Protein AF-A0A7C4A8E2-F1 (afdb_monomer_lite)

Radius of gyration: 26.09 Å; chains: 1; bounding box: 54×25×99 Å

pLDDT: mean 74.99, std 16.8, range [41.72, 96.88]

Secondary structure (DSSP, 8-state):
---HHHHHHHHHHHHHHHHHHHHHHHHHHHHHHHHHHHHHHHHHHHHHHHHHS-TT----------S-------EEE-GGGGGGGGSEEEHHHHHHHHHHHHHHHTT-HHHHHHHHHHHHHH-TT-TTHHHHHHHHHH-

Structure (mmCIF, N/CA/C/O backbone):
data_AF-A0A7C4A8E2-F1
#
_entry.id   AF-A0A7C4A8E2-F1
#
loop_
_atom_site.group_PDB
_atom_site.id
_atom_site.type_symbol
_atom_site.label_atom_id
_atom_site.label_alt_id
_atom_site.label_comp_id
_atom_site.label_asym_id
_atom_site.label_entity_id
_atom_site.label_seq_id
_atom_site.pdbx_PDB_ins_code
_atom_site.Cartn_x
_atom_site.Cartn_y
_atom_site.Cartn_z
_atom_site.occupancy
_atom_site.B_iso_or_equiv
_atom_site.auth_seq_id
_atom_site.auth_comp_id
_atom_site.auth_asym_id
_atom_site.auth_atom_id
_atom_site.pdbx_PDB_model_num
ATOM 1 N N . MET A 1 1 ? -35.702 1.463 60.946 1.00 45.28 1 MET A N 1
ATOM 2 C CA . MET A 1 1 ? -34.571 1.963 60.125 1.00 45.28 1 MET A CA 1
ATOM 3 C C . MET A 1 1 ? -34.409 1.100 58.868 1.00 45.28 1 MET A C 1
ATOM 5 O O . MET A 1 1 ? -33.822 0.032 58.951 1.00 45.28 1 MET A O 1
ATOM 9 N N . ARG A 1 2 ? -34.966 1.486 57.709 1.00 52.19 2 ARG A N 1
ATOM 10 C CA . ARG A 1 2 ? -34.862 0.690 56.463 1.00 52.19 2 ARG A CA 1
ATOM 11 C C . ARG A 1 2 ? -34.862 1.610 55.228 1.00 52.19 2 ARG A C 1
ATOM 13 O O . ARG A 1 2 ? -35.791 1.593 54.437 1.00 52.19 2 ARG A O 1
ATOM 20 N N . VAL A 1 3 ? -33.840 2.466 55.101 1.00 53.09 3 VAL A N 1
ATOM 21 C CA . VAL A 1 3 ? -33.710 3.432 53.977 1.00 53.09 3 VAL A CA 1
ATOM 22 C C . VAL A 1 3 ? -32.452 3.186 53.120 1.00 53.09 3 VAL A C 1
ATOM 24 O O . VAL A 1 3 ? -32.381 3.620 51.977 1.00 53.09 3 VAL A O 1
ATOM 27 N N . LYS A 1 4 ? -31.475 2.405 53.607 1.00 51.78 4 LYS A N 1
ATOM 28 C CA . LYS A 1 4 ? -30.148 2.281 52.967 1.00 51.78 4 LYS A CA 1
ATOM 29 C C . LYS A 1 4 ? -30.130 1.532 51.618 1.00 51.78 4 LYS A C 1
ATOM 31 O O . LYS A 1 4 ? -29.270 1.801 50.790 1.00 51.78 4 LYS A O 1
ATOM 36 N N . GLY A 1 5 ? -31.097 0.650 51.346 1.00 53.44 5 GLY A N 1
ATOM 37 C CA . GLY A 1 5 ? -31.053 -0.252 50.181 1.00 53.44 5 GLY A CA 1
ATOM 38 C C . GLY A 1 5 ? -31.402 0.358 48.813 1.00 53.44 5 GLY A C 1
ATOM 39 O O . GLY A 1 5 ? -31.068 -0.243 47.796 1.00 53.44 5 GLY A O 1
ATOM 40 N N . ARG A 1 6 ? -32.068 1.524 48.753 1.00 54.50 6 ARG A N 1
ATOM 41 C CA . ARG A 1 6 ? -32.413 2.195 47.477 1.00 54.50 6 ARG A CA 1
ATOM 42 C C . ARG A 1 6 ? -31.306 3.136 46.988 1.00 54.50 6 ARG A C 1
ATOM 44 O O . ARG A 1 6 ? -31.004 3.138 45.801 1.00 54.50 6 ARG A O 1
ATOM 51 N N . ALA A 1 7 ? -30.657 3.859 47.902 1.00 52.91 7 ALA A N 1
ATOM 52 C CA . ALA A 1 7 ? -29.557 4.771 47.576 1.00 52.91 7 ALA A CA 1
ATOM 53 C C . ALA A 1 7 ? -28.307 4.026 47.080 1.00 52.91 7 ALA A C 1
ATOM 55 O O . ALA A 1 7 ? -27.668 4.451 46.125 1.00 52.91 7 ALA A O 1
ATOM 56 N N . GLN A 1 8 ? -28.004 2.864 47.667 1.00 53.66 8 GLN A N 1
ATOM 57 C CA . GLN A 1 8 ? -26.839 2.064 47.284 1.00 53.66 8 GLN A CA 1
ATOM 58 C C . GLN A 1 8 ? -26.965 1.486 45.864 1.00 53.66 8 GLN A C 1
ATOM 60 O O . GLN A 1 8 ? -25.978 1.425 45.145 1.00 53.66 8 GLN A O 1
ATOM 65 N N . LYS A 1 9 ? -28.188 1.138 45.434 1.00 53.53 9 LYS A N 1
ATOM 66 C CA . LYS A 1 9 ? -28.469 0.683 44.063 1.00 53.53 9 LYS A CA 1
ATOM 67 C C . LYS A 1 9 ? -28.401 1.829 43.049 1.00 53.53 9 LYS A C 1
ATOM 69 O O . LYS A 1 9 ? -27.902 1.634 41.954 1.00 53.53 9 LYS A O 1
ATOM 74 N N . ALA A 1 10 ? -28.851 3.033 43.402 1.00 55.25 10 ALA A N 1
ATOM 75 C CA . ALA A 1 10 ? -28.748 4.188 42.507 1.00 55.25 10 ALA A CA 1
ATOM 76 C C . ALA A 1 10 ? -27.284 4.599 42.253 1.00 55.25 10 ALA A C 1
ATOM 78 O O . ALA A 1 10 ? -26.928 4.908 41.121 1.00 55.25 10 ALA A O 1
ATOM 79 N N . VAL A 1 11 ? -26.431 4.531 43.283 1.00 56.91 11 VAL A N 1
ATOM 80 C CA . VAL A 1 11 ? -24.991 4.840 43.190 1.00 56.91 11 VAL A CA 1
ATOM 81 C C . VAL A 1 11 ? -24.213 3.767 42.419 1.00 56.91 11 VAL A C 1
ATOM 83 O O . VAL A 1 11 ? -23.294 4.092 41.671 1.00 56.91 11 VAL A O 1
ATOM 86 N N . THR A 1 12 ? -24.577 2.486 42.548 1.00 58.75 12 THR A N 1
ATOM 87 C CA . THR A 1 12 ? -23.939 1.430 41.747 1.00 58.75 12 THR A CA 1
ATOM 88 C C . THR A 1 12 ? -24.342 1.501 40.277 1.00 58.75 12 THR A C 1
ATOM 90 O O . THR A 1 12 ? -23.502 1.268 39.415 1.00 58.75 12 THR A O 1
ATOM 93 N N . TRP A 1 13 ? -25.586 1.874 39.967 1.00 56.66 13 TRP A N 1
ATOM 94 C CA . TRP A 1 13 ? -26.033 2.049 38.581 1.00 56.66 13 TRP A CA 1
ATOM 95 C C . TRP A 1 13 ? -25.375 3.251 37.891 1.00 56.66 13 TRP A C 1
ATOM 97 O O . TRP A 1 13 ? -25.001 3.140 36.725 1.00 56.66 13 TRP A O 1
ATOM 107 N N . THR A 1 14 ? -25.157 4.368 38.594 1.00 63.00 14 THR A N 1
ATOM 108 C CA . THR A 1 14 ? -24.426 5.517 38.030 1.00 63.00 14 THR A CA 1
ATOM 109 C C . THR A 1 14 ? -22.933 5.240 37.850 1.00 63.00 14 THR A C 1
ATOM 111 O O . THR A 1 14 ? -22.370 5.649 36.837 1.00 63.00 14 THR A O 1
ATOM 114 N N . LEU A 1 15 ? -22.293 4.495 38.760 1.00 59.44 15 LEU A N 1
ATOM 115 C CA . LEU A 1 15 ? -20.895 4.068 38.599 1.00 59.44 15 LEU A CA 1
ATOM 116 C C . LEU A 1 15 ? -20.706 3.103 37.419 1.00 59.44 15 LEU A C 1
ATOM 118 O O . LEU A 1 15 ? -19.756 3.259 36.657 1.00 59.44 15 LEU A O 1
ATOM 122 N N . VAL A 1 16 ? -21.620 2.148 37.220 1.00 61.88 16 VAL A N 1
ATOM 123 C CA . VAL A 1 16 ? -21.565 1.225 36.071 1.00 61.88 16 VAL A CA 1
ATOM 124 C C . VAL A 1 16 ? -21.784 1.972 34.751 1.00 61.88 16 VAL A C 1
ATOM 126 O O . VAL A 1 16 ? -21.025 1.758 33.808 1.00 61.88 16 VAL A O 1
ATOM 129 N N . ALA A 1 17 ? -22.743 2.904 34.697 1.00 61.72 17 ALA A N 1
ATOM 130 C CA . ALA A 1 17 ? -22.987 3.722 33.507 1.00 61.72 17 ALA A CA 1
ATOM 131 C C . ALA A 1 17 ? -21.789 4.627 33.150 1.00 61.72 17 ALA A C 1
ATOM 133 O O . ALA A 1 17 ? -21.450 4.778 31.973 1.00 61.72 17 ALA A O 1
ATOM 134 N N . ALA A 1 18 ? -21.105 5.187 34.155 1.00 61.25 18 ALA A N 1
ATOM 135 C CA . ALA A 1 18 ? -19.903 5.993 33.948 1.00 61.25 18 ALA A CA 1
ATOM 136 C C . ALA A 1 18 ? -18.727 5.162 33.397 1.00 61.25 18 ALA A C 1
ATOM 138 O O . ALA A 1 18 ? -17.999 5.634 32.528 1.00 61.25 18 ALA A O 1
ATOM 139 N N . ILE A 1 19 ? -18.568 3.908 33.835 1.00 63.72 19 ILE A N 1
ATOM 140 C CA . ILE A 1 19 ? -17.499 3.014 33.355 1.00 63.72 19 ILE A CA 1
ATOM 141 C C . ILE A 1 19 ? -17.751 2.566 31.906 1.00 63.72 19 ILE A C 1
ATOM 143 O O . ILE A 1 19 ? -16.819 2.543 31.102 1.00 63.72 19 ILE A O 1
ATOM 147 N N . THR A 1 20 ? -19.003 2.287 31.527 1.00 62.09 20 THR A N 1
ATOM 148 C CA . THR A 1 20 ? -19.341 1.936 30.134 1.00 62.09 20 THR A CA 1
ATOM 149 C C . THR A 1 20 ? -19.131 3.094 29.155 1.00 62.09 20 THR A C 1
ATOM 151 O O . THR A 1 20 ? -18.743 2.865 28.011 1.00 62.09 20 THR A O 1
ATOM 154 N N . LEU A 1 21 ? -19.321 4.341 29.602 1.00 62.62 21 LEU A N 1
ATOM 155 C CA . LEU A 1 21 ? -19.097 5.530 28.774 1.00 62.62 21 LEU A CA 1
ATOM 156 C C . LEU A 1 21 ? -17.601 5.757 28.482 1.00 62.62 21 LEU A C 1
ATOM 158 O O . LEU A 1 21 ? -17.234 6.134 27.372 1.00 62.62 21 LEU A O 1
ATOM 162 N N . VAL A 1 22 ? -16.729 5.480 29.457 1.00 64.50 22 VAL A N 1
ATOM 163 C CA . VAL A 1 22 ? -15.271 5.644 29.309 1.00 64.50 22 VAL A CA 1
ATOM 164 C C . VAL A 1 22 ? -14.667 4.599 28.360 1.00 64.50 22 VAL A C 1
ATOM 166 O O . VAL A 1 22 ? -13.742 4.916 27.614 1.00 64.50 22 VAL A O 1
ATOM 169 N N . TRP A 1 23 ? -15.202 3.375 28.316 1.00 63.66 23 TRP A N 1
ATOM 170 C CA . TRP A 1 23 ? -14.723 2.340 27.387 1.00 63.66 23 TRP A CA 1
ATOM 171 C C . TRP A 1 23 ? -15.120 2.576 25.927 1.00 63.66 23 TRP A C 1
ATOM 173 O O . TRP A 1 23 ? -14.315 2.310 25.035 1.00 63.66 23 TRP A O 1
ATOM 183 N N . GLY A 1 24 ? -16.311 3.123 25.663 1.00 61.19 24 GLY A N 1
ATOM 184 C CA . GLY A 1 24 ? -16.731 3.452 24.293 1.00 61.19 24 GLY A CA 1
ATOM 185 C C . GLY A 1 24 ? -15.855 4.525 23.636 1.00 61.19 24 GLY A C 1
ATOM 186 O O . GLY A 1 24 ? -15.581 4.461 22.439 1.00 61.19 24 GLY A O 1
ATOM 187 N N . LEU A 1 25 ? -15.351 5.477 24.428 1.00 68.75 25 LEU A N 1
ATOM 188 C CA . LEU A 1 25 ? -14.518 6.572 23.928 1.00 68.75 25 LEU A CA 1
ATOM 189 C C . LEU A 1 25 ? -13.121 6.100 23.486 1.00 68.75 25 LEU A C 1
ATOM 191 O O . LEU A 1 25 ? -12.572 6.623 22.520 1.00 68.75 25 LEU A O 1
ATOM 195 N N . ALA A 1 26 ? -12.561 5.080 24.144 1.00 69.62 26 ALA A N 1
ATOM 196 C CA . ALA A 1 26 ? -11.239 4.549 23.807 1.00 69.62 26 ALA A CA 1
ATOM 197 C C . ALA A 1 26 ? -11.196 3.892 22.413 1.00 69.62 26 ALA A C 1
ATOM 199 O O . ALA A 1 26 ? -10.212 4.051 21.691 1.00 69.62 26 ALA A O 1
ATOM 200 N N . LEU A 1 27 ? -12.270 3.201 22.008 1.00 69.44 27 LEU A N 1
ATOM 201 C CA . LEU A 1 27 ? -12.366 2.602 20.671 1.00 69.44 27 LEU A CA 1
ATOM 202 C C . LEU A 1 27 ? -12.462 3.656 19.562 1.00 69.44 27 LEU A C 1
ATOM 204 O O . LEU A 1 27 ? -11.811 3.507 18.530 1.00 69.44 27 LEU A O 1
ATOM 208 N N . ALA A 1 28 ? -13.228 4.728 19.781 1.00 71.12 28 ALA A N 1
ATOM 209 C CA . ALA A 1 28 ? -13.357 5.807 18.804 1.00 71.12 28 ALA A CA 1
ATOM 210 C C . ALA A 1 28 ? -12.008 6.505 18.556 1.00 71.12 28 ALA A C 1
ATOM 212 O O . ALA A 1 28 ? -11.594 6.660 17.408 1.00 71.12 28 ALA A O 1
ATOM 213 N N . VAL A 1 29 ? -11.273 6.821 19.629 1.00 71.50 29 VAL A N 1
ATOM 214 C CA . VAL A 1 29 ? -9.941 7.441 19.529 1.00 71.50 29 VAL A CA 1
ATOM 215 C C . VAL A 1 29 ? -8.943 6.517 18.821 1.00 71.50 29 VAL A C 1
ATOM 217 O O . VAL A 1 29 ? -8.158 6.981 17.997 1.00 71.50 29 VAL A O 1
ATOM 220 N N . ALA A 1 30 ? -8.975 5.208 19.088 1.00 73.50 30 ALA A N 1
ATOM 221 C CA . ALA A 1 30 ? -8.090 4.251 18.419 1.00 73.50 30 ALA A CA 1
ATOM 222 C C . ALA A 1 30 ? -8.375 4.136 16.909 1.00 73.50 30 ALA A C 1
ATOM 224 O O . ALA A 1 30 ? -7.444 4.042 16.106 1.00 73.50 30 ALA A O 1
ATOM 225 N N . GLN A 1 31 ? -9.649 4.175 16.512 1.00 71.06 31 GLN A N 1
ATOM 226 C CA . GLN A 1 31 ? -10.040 4.107 15.105 1.00 71.06 31 GLN A CA 1
ATOM 227 C C . GLN A 1 31 ? -9.628 5.373 14.339 1.00 71.06 31 GLN A C 1
ATOM 229 O O . GLN A 1 31 ? -9.087 5.273 13.240 1.00 71.06 31 GLN A O 1
ATOM 234 N N . GLU A 1 32 ? -9.785 6.548 14.950 1.00 73.94 32 GLU A N 1
ATOM 235 C CA . GLU A 1 32 ? -9.380 7.833 14.366 1.00 73.94 32 GLU A CA 1
ATOM 236 C C . GLU A 1 32 ? -7.849 7.929 14.183 1.00 73.94 32 GLU A C 1
ATOM 238 O O . GLU A 1 32 ? -7.347 8.399 13.156 1.00 73.94 32 GLU A O 1
ATOM 243 N N . GLN A 1 33 ? -7.076 7.383 15.129 1.00 76.19 33 GLN A N 1
ATOM 244 C CA . GLN A 1 33 ? -5.616 7.253 15.012 1.00 76.19 33 GLN A CA 1
ATOM 245 C C . GLN A 1 33 ? -5.204 6.306 13.868 1.00 76.19 33 GLN A C 1
ATOM 247 O O . GLN A 1 33 ? -4.271 6.602 13.120 1.00 76.19 33 GLN A O 1
ATOM 252 N N . LYS A 1 34 ? -5.912 5.184 13.676 1.00 79.44 34 LYS A N 1
ATOM 253 C CA . LYS A 1 34 ? -5.635 4.253 12.568 1.00 79.44 34 LYS A CA 1
ATOM 254 C C . LYS A 1 34 ? -5.951 4.881 11.206 1.00 79.44 34 LYS A C 1
ATOM 256 O O . LYS A 1 34 ? -5.147 4.764 10.283 1.00 79.44 34 LYS A O 1
ATOM 261 N N . GLU A 1 35 ? -7.078 5.581 11.078 1.00 81.94 35 GLU A N 1
ATOM 262 C CA . GLU A 1 35 ? -7.451 6.261 9.828 1.00 81.94 35 GLU A CA 1
ATOM 263 C C . GLU A 1 35 ? -6.516 7.421 9.483 1.00 81.94 35 GLU A C 1
ATOM 265 O O . GLU A 1 35 ? -6.111 7.578 8.327 1.00 81.94 35 GLU A O 1
ATOM 270 N N . SER A 1 36 ? -6.101 8.200 10.482 1.00 83.44 36 SER A N 1
ATOM 271 C CA . SER A 1 36 ? -5.114 9.261 10.275 1.00 83.44 36 SER A CA 1
ATOM 272 C C . SER A 1 36 ? -3.751 8.700 9.849 1.00 83.44 36 SER A C 1
ATOM 274 O O . SER A 1 36 ? -3.182 9.200 8.877 1.00 83.44 36 SER A O 1
ATOM 276 N N . ALA A 1 37 ? -3.272 7.616 10.469 1.00 88.62 37 ALA A N 1
ATOM 277 C CA . ALA A 1 37 ? -2.033 6.946 10.066 1.00 88.62 37 ALA A CA 1
ATOM 278 C C . ALA A 1 37 ? -2.112 6.354 8.647 1.00 88.62 37 ALA A C 1
ATOM 280 O O . ALA A 1 37 ? -1.192 6.554 7.851 1.00 88.62 37 ALA A O 1
ATOM 281 N N . LEU A 1 38 ? -3.219 5.683 8.306 1.00 90.00 38 LEU A N 1
ATOM 282 C CA . LEU A 1 38 ? -3.464 5.150 6.964 1.00 90.00 38 LEU A CA 1
ATOM 283 C C . LEU A 1 38 ? -3.471 6.275 5.924 1.00 90.00 38 LEU A C 1
ATOM 285 O O . LEU A 1 38 ? -2.778 6.189 4.917 1.00 90.00 38 LEU A O 1
ATOM 289 N N . SER A 1 39 ? -4.205 7.360 6.172 1.00 89.94 39 SER A N 1
ATOM 290 C CA . SER A 1 39 ? -4.290 8.470 5.219 1.00 89.94 39 SER A CA 1
ATOM 291 C C . SER A 1 39 ? -2.947 9.182 5.017 1.00 89.94 39 SER A C 1
ATOM 293 O O . SER A 1 39 ? -2.633 9.591 3.899 1.00 89.94 39 SER A O 1
ATOM 295 N N . ALA A 1 40 ? -2.133 9.313 6.070 1.00 92.75 40 ALA A N 1
ATOM 296 C CA . ALA A 1 40 ? -0.788 9.872 5.978 1.00 92.75 40 ALA A CA 1
ATOM 297 C C . ALA A 1 40 ? 0.136 8.963 5.156 1.00 92.75 40 ALA A C 1
ATOM 299 O O . ALA A 1 40 ? 0.834 9.445 4.262 1.00 92.75 40 ALA A O 1
ATOM 300 N N . TRP A 1 41 ? 0.081 7.654 5.415 1.00 94.19 41 TRP A N 1
ATOM 301 C CA . TRP A 1 41 ? 0.812 6.637 4.662 1.00 94.19 41 TRP A CA 1
ATOM 302 C C . TRP A 1 41 ? 0.436 6.639 3.176 1.00 94.19 41 TRP A C 1
ATOM 304 O O . TRP A 1 41 ? 1.309 6.777 2.321 1.00 94.19 41 TRP A O 1
ATOM 314 N N . LEU A 1 42 ? -0.860 6.572 2.859 1.00 93.06 42 LEU A N 1
ATOM 315 C CA . LEU A 1 42 ? -1.354 6.560 1.480 1.00 93.06 42 LEU A CA 1
ATOM 316 C C . LEU A 1 42 ? -0.963 7.836 0.727 1.00 93.06 42 LEU A C 1
ATOM 318 O O . LEU A 1 42 ? -0.557 7.762 -0.428 1.00 93.06 42 LEU A O 1
ATOM 322 N N . LYS A 1 43 ? -1.018 9.006 1.378 1.00 91.44 43 LYS A N 1
ATOM 323 C CA . LYS A 1 43 ? -0.586 10.275 0.766 1.00 91.44 43 LYS A CA 1
ATOM 324 C C . LYS A 1 43 ? 0.902 10.287 0.426 1.00 91.44 43 LYS A C 1
ATOM 326 O O . LYS A 1 43 ? 1.274 10.818 -0.622 1.00 91.44 43 LYS A O 1
ATOM 331 N N . ASP A 1 44 ? 1.748 9.747 1.301 1.00 91.12 44 ASP A N 1
ATOM 332 C CA . ASP A 1 44 ? 3.184 9.619 1.035 1.00 91.12 44 ASP A CA 1
ATOM 333 C C . ASP A 1 44 ? 3.441 8.670 -0.142 1.00 91.12 44 ASP A C 1
ATOM 335 O O . ASP A 1 44 ? 4.176 9.004 -1.074 1.00 91.12 44 ASP A O 1
ATOM 339 N N . LEU A 1 45 ? 2.750 7.531 -0.153 1.00 88.62 45 LEU A N 1
ATOM 340 C CA . LEU A 1 45 ? 2.880 6.521 -1.195 1.00 88.62 45 LEU A CA 1
ATOM 341 C C . LEU A 1 45 ? 2.387 7.026 -2.559 1.00 88.62 45 LEU A C 1
ATOM 343 O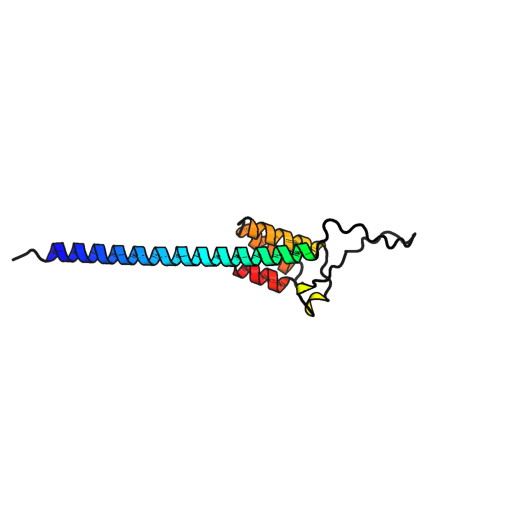 O . LEU A 1 45 ? 3.094 6.905 -3.555 1.00 88.62 45 LEU A O 1
ATOM 347 N N . GLN A 1 46 ? 1.237 7.700 -2.607 1.00 89.00 46 GLN A N 1
ATOM 348 C CA . GLN A 1 46 ? 0.738 8.353 -3.822 1.00 89.00 46 GLN A CA 1
ATOM 349 C C . GLN A 1 46 ? 1.698 9.432 -4.331 1.00 89.00 46 GLN A C 1
ATOM 351 O O . GLN A 1 46 ? 1.847 9.613 -5.539 1.00 89.00 46 GLN A O 1
ATOM 356 N N . ARG A 1 47 ? 2.358 10.174 -3.431 1.00 87.69 47 ARG A N 1
ATOM 357 C CA . ARG A 1 47 ? 3.368 11.164 -3.826 1.00 87.69 47 ARG A CA 1
ATOM 358 C C . ARG A 1 47 ? 4.565 10.489 -4.488 1.00 87.69 47 ARG A C 1
ATOM 360 O O . ARG A 1 47 ? 5.029 10.996 -5.503 1.00 87.69 47 ARG A O 1
ATOM 367 N N . LYS A 1 48 ? 5.032 9.371 -3.932 1.00 86.06 48 LYS A N 1
ATOM 368 C CA . LYS A 1 48 ? 6.111 8.556 -4.501 1.00 86.06 48 LYS A CA 1
ATOM 369 C C . LYS A 1 48 ? 5.722 8.028 -5.881 1.00 86.06 48 LYS A C 1
ATOM 371 O O . LYS A 1 48 ? 6.391 8.355 -6.853 1.00 86.06 48 LYS A O 1
ATOM 376 N N . ILE A 1 49 ? 4.579 7.352 -6.011 1.00 83.94 49 ILE A N 1
ATOM 377 C CA . ILE A 1 49 ? 4.094 6.816 -7.298 1.00 83.94 49 ILE A CA 1
ATOM 378 C C . ILE A 1 49 ? 4.027 7.916 -8.370 1.00 83.94 49 ILE A C 1
ATOM 380 O O . ILE A 1 49 ? 4.586 7.759 -9.454 1.00 83.94 49 ILE A O 1
ATOM 384 N N . LYS A 1 50 ? 3.460 9.084 -8.038 1.00 81.88 50 LYS A N 1
ATOM 385 C CA . LYS A 1 50 ? 3.391 10.245 -8.947 1.00 81.88 50 LYS A CA 1
ATOM 386 C C . LYS A 1 50 ? 4.746 10.823 -9.350 1.00 81.88 50 LYS A C 1
ATOM 388 O O . LYS A 1 50 ? 4.815 11.531 -10.348 1.00 81.88 50 LYS A O 1
ATOM 393 N N . GLN A 1 51 ? 5.794 10.604 -8.560 1.00 76.38 51 GLN A N 1
ATOM 394 C CA . GLN A 1 51 ? 7.139 11.071 -8.887 1.00 76.38 51 GLN A CA 1
ATOM 395 C C . GLN A 1 51 ? 7.850 10.147 -9.881 1.00 76.38 51 GLN A C 1
ATOM 397 O O . GLN A 1 51 ? 8.710 10.654 -10.597 1.00 76.38 51 GLN A O 1
ATOM 402 N N . ILE A 1 52 ? 7.489 8.854 -9.981 1.00 71.50 52 ILE A N 1
ATOM 403 C CA . ILE A 1 52 ? 8.004 8.011 -11.080 1.00 71.50 52 ILE A CA 1
ATOM 404 C C . ILE A 1 52 ? 7.084 7.934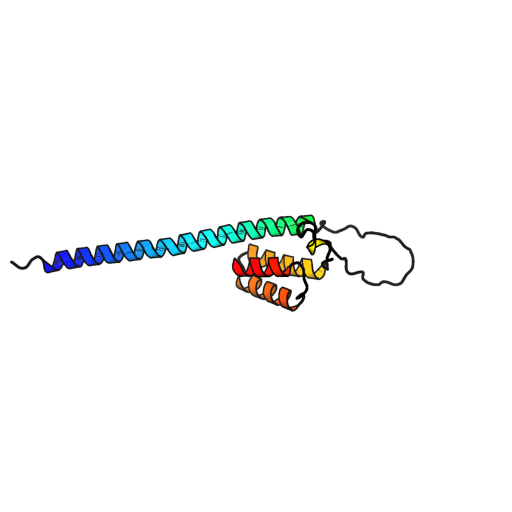 -12.266 1.00 71.50 52 ILE A C 1
ATOM 406 O O . ILE A 1 52 ? 7.614 7.815 -13.354 1.00 71.50 52 ILE A O 1
ATOM 410 N N . MET A 1 53 ? 5.763 7.972 -12.095 1.00 61.97 53 MET A N 1
ATOM 411 C CA . MET A 1 53 ? 4.862 8.029 -13.240 1.00 61.97 53 MET A CA 1
ATOM 412 C C . MET A 1 53 ? 4.917 9.439 -13.824 1.00 61.97 53 MET A C 1
ATOM 414 O O . MET A 1 53 ? 4.244 10.340 -13.305 1.00 61.97 53 MET A O 1
ATOM 418 N N . PRO A 1 54 ? 5.671 9.693 -14.910 1.00 51.03 54 PRO A N 1
ATOM 419 C CA . PRO A 1 54 ? 5.504 10.944 -15.612 1.00 51.03 54 PRO A CA 1
ATOM 420 C C . PRO A 1 54 ? 4.108 10.822 -16.223 1.00 51.03 54 PRO A C 1
ATOM 422 O O . PRO A 1 54 ? 3.783 9.815 -16.850 1.00 51.03 54 PRO A O 1
ATOM 425 N N . ARG A 1 55 ? 3.232 11.805 -16.015 1.00 49.47 55 ARG A N 1
ATOM 426 C CA . ARG A 1 55 ? 1.951 11.844 -16.730 1.00 49.47 55 ARG A CA 1
ATOM 427 C C . ARG A 1 55 ? 2.225 11.654 -18.219 1.00 49.47 55 ARG A C 1
ATOM 429 O O . ARG A 1 55 ? 2.687 12.603 -18.838 1.00 49.47 55 ARG A O 1
ATOM 436 N N . LYS A 1 56 ? 1.923 10.464 -18.752 1.00 44.94 56 LYS A N 1
ATOM 437 C CA . LYS A 1 56 ? 2.265 10.053 -20.116 1.00 44.94 56 LYS A CA 1
ATOM 438 C C . LYS A 1 56 ? 3.746 10.309 -20.403 1.00 44.94 56 LYS A C 1
ATOM 440 O O . LYS A 1 56 ? 4.090 11.381 -20.897 1.00 44.94 56 LYS A O 1
ATOM 445 N N . SER A 1 57 ? 4.619 9.339 -20.132 1.00 41.72 57 SER A N 1
ATOM 446 C CA . SER A 1 57 ? 5.934 9.329 -20.778 1.00 41.72 57 SER A CA 1
ATOM 447 C C . SER A 1 57 ? 5.710 9.612 -22.271 1.00 41.72 57 SER A C 1
ATOM 449 O O . SER A 1 57 ? 4.991 8.839 -22.912 1.00 41.72 57 SER A O 1
ATOM 451 N N . PRO A 1 58 ? 6.202 10.735 -22.840 1.00 44.16 58 PRO A N 1
ATOM 452 C CA . PRO A 1 58 ? 6.243 10.845 -24.287 1.00 44.16 58 PRO A CA 1
ATOM 453 C C . PRO A 1 58 ? 7.003 9.609 -24.772 1.00 44.16 58 PRO A C 1
ATOM 455 O O . PRO A 1 58 ? 7.958 9.212 -24.090 1.00 44.16 58 PRO A O 1
ATOM 458 N N . PRO A 1 59 ? 6.559 8.961 -25.864 1.00 44.91 59 PRO A N 1
ATOM 459 C CA . PRO A 1 59 ? 7.239 7.785 -26.376 1.00 44.91 59 PRO A CA 1
ATOM 460 C C . PRO A 1 59 ? 8.715 8.139 -26.444 1.00 44.91 59 PRO A C 1
ATOM 462 O O . PRO A 1 59 ? 9.092 9.147 -27.048 1.00 44.91 59 PRO A O 1
ATOM 465 N N . MET A 1 60 ? 9.533 7.386 -25.714 1.00 42.66 60 MET A N 1
ATOM 466 C CA . MET A 1 60 ? 10.971 7.510 -25.806 1.00 42.66 60 MET A CA 1
ATOM 467 C C . MET A 1 60 ? 11.298 6.982 -27.204 1.00 42.66 60 MET A C 1
ATOM 469 O O . MET A 1 60 ? 11.535 5.795 -27.396 1.00 42.66 60 MET A O 1
ATOM 473 N N . GLU A 1 61 ? 11.170 7.856 -28.206 1.00 45.16 61 GLU A N 1
ATOM 474 C CA . GLU A 1 61 ? 11.561 7.613 -29.583 1.00 45.16 61 GLU A CA 1
ATOM 475 C C . GLU A 1 61 ? 13.085 7.530 -29.608 1.00 45.16 61 GLU A C 1
ATOM 477 O O . GLU A 1 61 ? 13.793 8.426 -30.063 1.00 45.16 61 GLU A O 1
ATOM 482 N N . THR A 1 62 ? 13.623 6.407 -29.147 1.00 53.47 62 THR A N 1
ATOM 483 C CA . THR A 1 62 ? 14.815 5.859 -29.775 1.00 53.47 62 THR A CA 1
ATOM 484 C C . THR A 1 62 ? 14.360 5.328 -31.130 1.00 53.47 62 THR A C 1
ATOM 486 O O . THR A 1 62 ? 14.111 4.143 -31.335 1.00 53.47 62 THR A O 1
ATOM 489 N N . ALA A 1 63 ? 14.177 6.269 -32.060 1.00 48.31 63 ALA A N 1
ATOM 490 C CA . ALA A 1 63 ? 13.9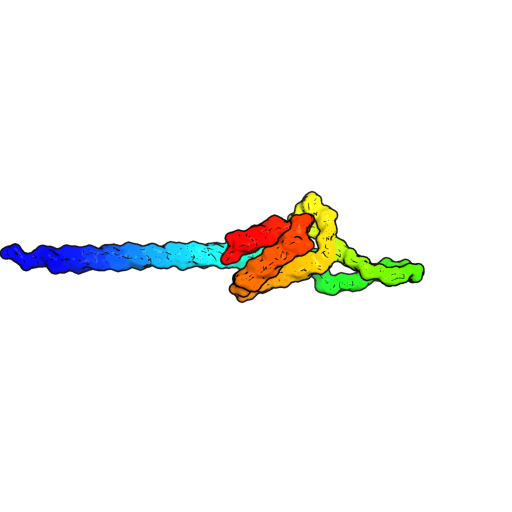14 6.029 -33.464 1.00 48.31 63 ALA A CA 1
ATOM 491 C C . ALA A 1 63 ? 15.117 5.300 -34.080 1.00 48.31 63 ALA A C 1
ATOM 493 O O . ALA A 1 63 ? 15.968 5.888 -34.743 1.00 48.31 63 ALA A O 1
ATOM 494 N N . VAL A 1 64 ? 15.195 3.993 -33.847 1.00 51.25 64 VAL A N 1
ATOM 495 C CA . VAL A 1 64 ? 15.956 3.074 -34.683 1.00 51.25 64 VAL A CA 1
ATOM 496 C C . VAL A 1 64 ? 14.937 2.473 -35.634 1.00 51.25 64 VAL A C 1
ATOM 498 O O . VAL A 1 64 ? 14.223 1.521 -35.324 1.00 51.25 64 VAL A O 1
ATOM 501 N N . ALA A 1 65 ? 14.802 3.136 -36.779 1.00 54.38 65 ALA A N 1
ATOM 502 C CA . ALA A 1 65 ? 13.950 2.718 -37.872 1.00 54.38 65 ALA A CA 1
ATOM 503 C C . ALA A 1 65 ? 14.238 1.253 -38.243 1.00 54.38 65 ALA A C 1
ATOM 505 O O . ALA A 1 65 ? 15.324 0.922 -38.711 1.00 54.38 65 ALA A O 1
ATOM 506 N N . GLY A 1 66 ? 13.236 0.391 -38.071 1.00 58.88 66 GLY A N 1
ATOM 507 C CA . GLY A 1 66 ? 13.182 -0.898 -38.752 1.00 58.88 66 GLY A CA 1
ATOM 508 C C . GLY A 1 66 ? 13.679 -2.102 -37.961 1.00 58.88 66 GLY A C 1
ATOM 509 O O . GLY A 1 66 ? 14.578 -2.797 -38.414 1.00 58.88 66 GLY A O 1
ATOM 510 N N . ILE A 1 67 ? 13.022 -2.453 -36.857 1.00 54.03 67 ILE A N 1
ATOM 511 C CA . ILE A 1 67 ? 12.942 -3.861 -36.447 1.00 54.03 67 ILE A CA 1
ATOM 512 C C . ILE A 1 67 ? 11.591 -4.113 -35.776 1.00 54.03 67 ILE A C 1
ATOM 514 O O . ILE A 1 67 ? 11.058 -3.266 -35.070 1.00 54.03 67 ILE A O 1
ATOM 518 N N . ARG A 1 68 ? 10.987 -5.243 -36.137 1.00 58.06 68 ARG A N 1
ATOM 519 C CA . ARG A 1 68 ? 9.580 -5.617 -35.936 1.00 58.06 68 ARG A CA 1
ATOM 520 C C . ARG A 1 68 ? 9.107 -5.400 -34.492 1.00 58.06 68 ARG A C 1
ATOM 522 O O . ARG A 1 68 ? 9.818 -5.755 -33.563 1.00 58.06 68 ARG A O 1
ATOM 529 N N . GLY A 1 69 ? 7.893 -4.860 -34.349 1.00 52.28 69 GLY A N 1
ATOM 530 C CA . GLY A 1 69 ? 7.264 -4.491 -33.082 1.00 52.28 69 GLY A CA 1
ATOM 531 C C . GLY A 1 69 ? 7.285 -5.591 -32.024 1.00 52.28 69 GLY A C 1
ATOM 532 O O . GLY A 1 69 ? 6.480 -6.518 -32.066 1.00 52.28 69 GLY A O 1
ATOM 533 N N . ALA A 1 70 ? 8.185 -5.437 -31.060 1.00 51.50 70 ALA A N 1
ATOM 534 C CA . ALA A 1 70 ? 8.043 -6.006 -29.736 1.00 51.50 70 ALA A CA 1
ATOM 535 C C . ALA A 1 70 ? 7.520 -4.880 -28.840 1.00 51.50 70 ALA A C 1
ATOM 537 O O . ALA A 1 70 ? 8.126 -3.811 -28.769 1.00 51.50 70 ALA A O 1
ATOM 538 N N . GLU A 1 71 ? 6.367 -5.099 -28.221 1.00 51.56 71 GLU A N 1
ATOM 539 C CA . GLU A 1 71 ? 5.834 -4.252 -27.161 1.00 51.56 71 GLU A CA 1
ATOM 540 C C . GLU A 1 71 ? 6.848 -4.289 -26.011 1.00 51.56 71 GLU A C 1
ATOM 542 O O . GLU A 1 71 ? 6.984 -5.289 -25.310 1.00 51.56 71 GLU A O 1
ATOM 547 N N . VAL A 1 72 ? 7.689 -3.257 -25.914 1.00 56.97 72 VAL A N 1
ATOM 548 C CA . VAL A 1 72 ? 8.700 -3.182 -24.860 1.00 56.97 72 VAL A CA 1
ATOM 549 C C . VAL A 1 72 ? 7.959 -2.797 -23.591 1.00 56.97 72 VAL A C 1
ATOM 551 O O . VAL A 1 72 ? 7.600 -1.633 -23.422 1.00 56.97 72 VAL A O 1
ATOM 554 N N . GLU A 1 73 ? 7.711 -3.776 -22.719 1.00 58.88 73 GLU A N 1
ATOM 555 C CA . GLU A 1 73 ? 7.253 -3.524 -21.354 1.00 58.88 73 GLU A CA 1
ATOM 556 C C . GLU A 1 73 ? 8.185 -2.491 -20.717 1.00 58.88 73 GLU A C 1
ATOM 558 O O . GLU A 1 73 ? 9.374 -2.742 -20.488 1.00 58.88 73 GLU A O 1
ATOM 563 N N . GLN A 1 74 ? 7.653 -1.289 -20.496 1.00 64.31 74 GLN A N 1
ATOM 564 C CA . GLN A 1 74 ? 8.421 -0.195 -19.933 1.00 64.31 74 GLN A CA 1
ATOM 565 C C . GLN A 1 74 ? 8.727 -0.526 -18.476 1.00 64.31 74 GLN A C 1
ATOM 567 O O . GLN A 1 74 ? 7.840 -0.720 -17.643 1.00 64.31 74 GLN A O 1
ATOM 572 N N . LYS A 1 75 ? 10.023 -0.634 -18.203 1.00 71.19 75 LYS A N 1
ATOM 573 C CA . LYS A 1 75 ? 10.588 -0.940 -16.898 1.00 71.19 75 LYS A CA 1
ATOM 574 C C . LYS A 1 75 ? 10.923 0.359 -16.174 1.00 71.19 75 LYS A C 1
ATOM 576 O O . LYS A 1 75 ? 11.628 1.210 -16.713 1.00 71.19 75 LYS A O 1
ATOM 581 N N . VAL A 1 76 ? 10.411 0.501 -14.960 1.00 72.75 76 VAL A N 1
ATOM 582 C CA . VAL A 1 76 ? 10.442 1.713 -14.145 1.00 72.75 76 VAL A CA 1
ATOM 583 C C . VAL A 1 76 ? 11.259 1.453 -12.880 1.00 72.75 76 VAL A C 1
ATOM 585 O O . VAL A 1 76 ? 11.002 0.509 -12.142 1.00 72.75 76 VAL A O 1
ATOM 588 N N . VAL A 1 77 ? 12.255 2.298 -12.627 1.00 75.19 77 VAL A N 1
ATOM 589 C CA . VAL A 1 77 ? 13.178 2.181 -11.485 1.00 75.19 77 VAL A CA 1
ATOM 590 C C . VAL A 1 77 ? 12.626 2.977 -10.298 1.00 75.19 77 VAL A C 1
ATOM 592 O O . VAL A 1 77 ? 12.330 4.170 -10.427 1.00 75.19 77 VAL A O 1
ATOM 595 N N . LEU A 1 78 ? 12.489 2.341 -9.131 1.00 79.25 78 LEU A N 1
ATOM 596 C CA . LEU A 1 78 ? 11.871 2.949 -7.949 1.00 79.25 78 LEU A CA 1
ATOM 597 C C . LEU A 1 78 ? 12.878 3.773 -7.127 1.00 79.25 78 LEU A C 1
ATOM 599 O O . LEU A 1 78 ? 13.435 3.293 -6.142 1.00 79.25 78 LEU A O 1
ATOM 603 N N . TYR A 1 79 ? 13.084 5.051 -7.457 1.00 71.56 79 TYR A N 1
ATOM 604 C CA . TYR A 1 79 ? 14.130 5.874 -6.814 1.00 71.56 79 TYR A CA 1
ATOM 605 C C . TYR A 1 79 ? 14.036 5.974 -5.269 1.00 71.56 79 TYR A C 1
ATOM 607 O O . TYR A 1 79 ? 15.055 6.172 -4.608 1.00 71.56 79 TYR A O 1
ATOM 615 N N . TRP A 1 80 ? 12.848 5.833 -4.659 1.00 77.94 80 TRP A N 1
ATOM 616 C CA . TRP A 1 80 ? 12.687 5.887 -3.191 1.00 77.94 80 TRP A CA 1
ATOM 617 C C . TRP A 1 80 ? 13.022 4.581 -2.470 1.00 77.94 80 TRP A C 1
ATOM 619 O O . TRP A 1 80 ? 13.077 4.577 -1.239 1.00 77.94 80 TRP A O 1
ATOM 629 N N . LYS A 1 81 ? 13.215 3.478 -3.198 1.00 72.31 81 LYS A N 1
ATOM 630 C CA . LYS A 1 81 ? 13.588 2.174 -2.628 1.00 72.31 81 LYS A CA 1
ATOM 631 C C . LYS A 1 81 ? 15.104 2.003 -2.494 1.00 72.31 81 LYS A C 1
ATOM 633 O O . LYS A 1 81 ? 15.569 0.986 -1.991 1.00 72.31 81 LYS A O 1
ATOM 638 N N . GLY A 1 82 ? 15.894 3.008 -2.884 1.00 70.19 82 GLY A N 1
ATOM 639 C CA . GLY A 1 82 ? 17.350 2.966 -2.750 1.00 70.19 82 GLY A CA 1
ATOM 640 C C . GLY A 1 82 ? 17.937 1.775 -3.507 1.00 70.19 82 GLY A C 1
ATOM 641 O O . GLY A 1 82 ? 17.675 1.628 -4.694 1.00 70.19 82 GLY A O 1
ATOM 642 N N . LYS A 1 83 ? 18.698 0.911 -2.819 1.00 59.41 83 LYS A N 1
ATOM 643 C CA . LYS A 1 83 ? 19.340 -0.267 -3.431 1.00 59.41 83 LYS A CA 1
ATOM 644 C C . LYS A 1 83 ? 18.346 -1.316 -3.950 1.00 59.41 83 LYS A C 1
ATOM 646 O O . LYS A 1 83 ? 18.630 -1.946 -4.955 1.00 59.41 83 LYS A O 1
ATOM 651 N N . GLU A 1 84 ? 17.185 -1.468 -3.310 1.00 57.19 84 GLU A N 1
ATOM 652 C CA . GLU A 1 84 ? 16.085 -2.327 -3.800 1.00 57.19 84 GLU A CA 1
ATOM 653 C C . GLU A 1 84 ? 15.299 -1.655 -4.940 1.00 57.19 84 GLU A C 1
ATOM 655 O O . GLU A 1 84 ? 14.498 -2.282 -5.618 1.00 57.19 84 GLU A O 1
ATOM 660 N N . GLY A 1 85 ? 15.522 -0.357 -5.161 1.00 57.03 85 GLY A N 1
ATOM 661 C CA . GLY A 1 85 ? 14.893 0.416 -6.225 1.00 57.03 85 GLY A CA 1
ATOM 662 C C . GLY A 1 85 ? 15.570 0.295 -7.579 1.00 57.03 85 GLY A C 1
ATOM 663 O O . GLY A 1 85 ? 14.998 0.758 -8.560 1.00 57.03 85 GLY A O 1
ATOM 664 N N . GLU A 1 86 ? 16.762 -0.307 -7.630 1.00 58.72 86 GLU A N 1
ATOM 665 C CA . GLU A 1 86 ? 17.462 -0.644 -8.874 1.00 58.72 86 GLU A CA 1
ATOM 666 C C . GLU A 1 86 ? 16.752 -1.771 -9.636 1.00 58.72 86 GLU A C 1
ATOM 668 O O . GLU A 1 86 ? 16.942 -1.904 -10.847 1.00 58.72 86 GLU A O 1
ATOM 673 N N . GLU A 1 87 ? 15.902 -2.544 -8.949 1.00 69.25 87 GLU A N 1
ATOM 674 C CA . GLU A 1 87 ? 15.064 -3.552 -9.580 1.00 69.25 87 GLU A CA 1
ATOM 675 C C . GLU A 1 87 ? 13.946 -2.880 -10.391 1.00 69.25 87 GLU A C 1
ATOM 677 O O . GLU A 1 87 ? 13.143 -2.109 -9.853 1.00 69.25 87 GLU A O 1
ATOM 682 N N . PRO A 1 88 ? 13.898 -3.131 -11.710 1.00 70.44 88 PRO A N 1
ATOM 683 C CA . PRO A 1 88 ? 12.896 -2.529 -12.562 1.00 70.44 88 PRO A CA 1
ATOM 684 C C . PRO A 1 88 ? 11.521 -3.146 -12.306 1.00 70.44 88 PRO A C 1
ATOM 686 O O . PRO A 1 88 ? 11.321 -4.340 -12.522 1.00 70.44 88 PRO A O 1
ATOM 689 N N . VAL A 1 89 ? 10.561 -2.298 -11.958 1.00 80.12 89 VAL A N 1
ATOM 690 C CA . VAL A 1 89 ? 9.135 -2.624 -11.868 1.00 80.12 89 VAL A CA 1
ATOM 691 C C . VAL A 1 89 ? 8.480 -2.433 -13.229 1.00 80.12 89 VAL A C 1
ATOM 693 O O . VAL A 1 89 ? 8.793 -1.481 -13.945 1.00 80.12 89 VAL A O 1
ATOM 696 N N . THR A 1 90 ? 7.567 -3.317 -13.616 1.00 82.50 90 THR A N 1
ATOM 697 C CA . THR A 1 90 ? 6.827 -3.130 -14.876 1.00 82.50 90 THR A CA 1
ATOM 698 C C . THR A 1 90 ? 5.741 -2.062 -14.728 1.00 82.50 90 THR A C 1
ATOM 700 O O . THR A 1 90 ? 5.169 -1.875 -13.654 1.00 82.50 90 THR A O 1
ATOM 703 N N . GLU A 1 91 ? 5.405 -1.361 -15.813 1.00 80.94 91 GLU A N 1
ATOM 704 C CA . GLU A 1 91 ? 4.297 -0.392 -15.800 1.00 80.94 91 GLU A CA 1
ATOM 705 C C . GLU A 1 91 ? 2.964 -1.037 -15.371 1.00 80.94 91 GLU A C 1
ATOM 707 O O . GLU A 1 91 ? 2.203 -0.439 -14.612 1.00 80.94 91 GLU A O 1
ATOM 712 N N . ALA A 1 92 ? 2.712 -2.285 -15.783 1.00 83.44 92 ALA A N 1
ATOM 713 C CA . ALA A 1 92 ? 1.516 -3.041 -15.407 1.00 83.44 92 ALA A CA 1
ATOM 714 C C . ALA A 1 92 ? 1.455 -3.342 -13.899 1.00 83.44 92 ALA A C 1
ATOM 716 O O . ALA A 1 92 ? 0.404 -3.188 -13.273 1.00 83.44 92 ALA A O 1
ATOM 717 N N . GLU A 1 93 ? 2.582 -3.737 -13.308 1.00 86.94 93 GLU A N 1
ATOM 718 C CA . GLU A 1 93 ? 2.720 -3.957 -11.867 1.00 86.94 93 GLU A CA 1
ATOM 719 C C . GLU A 1 93 ? 2.475 -2.661 -11.088 1.00 86.94 93 GLU A C 1
ATOM 721 O O . GLU A 1 93 ? 1.667 -2.639 -10.155 1.00 86.94 93 GLU A O 1
ATOM 726 N N . LEU A 1 94 ? 3.100 -1.558 -11.514 1.00 87.25 94 LEU A N 1
ATOM 727 C CA . LEU A 1 94 ? 2.938 -0.258 -10.867 1.00 87.25 94 LEU A CA 1
ATOM 728 C C . LEU A 1 94 ? 1.493 0.256 -10.968 1.00 87.25 94 LEU A C 1
ATOM 730 O O . LEU A 1 94 ? 0.963 0.774 -9.987 1.00 87.25 94 LEU A O 1
ATOM 734 N N . ALA A 1 95 ? 0.842 0.078 -12.120 1.00 87.69 95 ALA A N 1
ATOM 735 C CA . ALA A 1 95 ? -0.555 0.455 -12.328 1.00 87.69 95 ALA A CA 1
ATOM 736 C C . ALA A 1 95 ? -1.517 -0.380 -11.468 1.00 87.69 95 ALA A C 1
ATOM 738 O O . ALA A 1 95 ? -2.455 0.165 -10.880 1.00 87.69 95 ALA A O 1
ATOM 739 N N . LYS A 1 96 ? -1.278 -1.695 -11.346 1.00 89.62 96 LYS A N 1
ATOM 740 C CA . LYS A 1 96 ? -2.085 -2.564 -10.476 1.00 89.62 96 LYS A CA 1
ATOM 741 C C . LYS A 1 96 ? -1.930 -2.158 -9.009 1.00 89.62 96 LYS A C 1
ATOM 743 O O . LYS A 1 96 ? -2.924 -2.051 -8.290 1.00 89.62 96 LYS A O 1
ATOM 748 N N . PHE A 1 97 ? -0.700 -1.871 -8.586 1.00 91.81 97 PHE A N 1
ATOM 749 C CA . PHE A 1 97 ? -0.425 -1.375 -7.244 1.00 91.81 97 PHE A CA 1
ATOM 750 C C . PHE A 1 97 ? -1.113 -0.027 -6.981 1.00 91.81 97 PHE A C 1
ATOM 752 O O . PHE A 1 97 ? -1.811 0.114 -5.978 1.00 91.81 97 PHE A O 1
ATOM 759 N N . GLU A 1 98 ? -0.997 0.943 -7.894 1.00 91.12 98 GLU A N 1
ATOM 760 C CA . GLU A 1 98 ? -1.656 2.252 -7.774 1.00 91.12 98 GLU A CA 1
ATOM 761 C C . GLU A 1 98 ? -3.180 2.121 -7.638 1.00 91.12 98 GLU A C 1
ATOM 763 O O . GLU A 1 98 ? -3.770 2.749 -6.756 1.00 91.12 98 GLU A O 1
ATOM 768 N N . GLY A 1 99 ? -3.812 1.255 -8.437 1.00 92.19 99 GLY A N 1
ATOM 769 C CA . GLY A 1 99 ? -5.252 0.999 -8.351 1.00 92.19 99 GLY A CA 1
ATOM 770 C C . GLY A 1 99 ? -5.692 0.519 -6.964 1.00 92.19 99 GLY A C 1
ATOM 771 O O . GLY A 1 99 ? -6.691 1.003 -6.423 1.00 92.19 99 GLY A O 1
ATOM 772 N N . ALA A 1 100 ? -4.914 -0.372 -6.345 1.00 93.62 100 ALA A N 1
ATOM 773 C CA . ALA A 1 100 ? -5.186 -0.864 -4.998 1.00 93.62 100 ALA A CA 1
ATOM 774 C C . ALA A 1 100 ? -5.038 0.239 -3.927 1.00 93.62 100 ALA A C 1
ATOM 776 O O . ALA A 1 100 ? -5.865 0.350 -3.014 1.00 93.62 100 ALA A O 1
ATOM 777 N N . ILE A 1 101 ? -4.027 1.104 -4.066 1.00 93.31 101 ILE A N 1
ATOM 778 C CA . ILE A 1 101 ? -3.819 2.272 -3.193 1.00 93.31 101 ILE A CA 1
ATOM 779 C C . ILE A 1 101 ? -4.962 3.285 -3.336 1.00 93.31 101 ILE A C 1
ATOM 781 O O . ILE A 1 101 ? -5.417 3.843 -2.334 1.00 93.31 101 ILE A O 1
ATOM 785 N N . ASP A 1 102 ? -5.475 3.496 -4.545 1.00 92.94 102 ASP A N 1
ATOM 786 C CA . ASP A 1 102 ? -6.604 4.395 -4.785 1.00 92.94 102 ASP A CA 1
ATOM 787 C C . ASP A 1 102 ? -7.909 3.879 -4.166 1.00 92.94 102 ASP A C 1
ATOM 789 O O . ASP A 1 102 ? -8.679 4.671 -3.614 1.00 92.94 102 ASP A O 1
ATOM 793 N N . LEU A 1 103 ? -8.157 2.567 -4.189 1.00 93.31 103 LEU A N 1
ATOM 794 C CA . LEU A 1 103 ? -9.285 1.960 -3.470 1.00 93.31 103 LEU A CA 1
ATOM 795 C C . LEU A 1 103 ? -9.150 2.157 -1.955 1.00 93.31 103 LEU A C 1
AT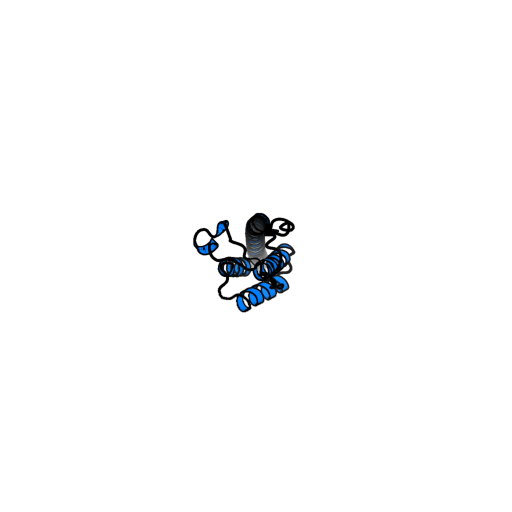OM 797 O O . LEU A 1 103 ? -10.116 2.549 -1.293 1.00 93.31 103 LEU A O 1
ATOM 801 N N . ALA A 1 104 ? -7.943 1.970 -1.411 1.00 92.38 104 ALA A N 1
ATOM 802 C CA . ALA A 1 104 ? -7.665 2.229 0.000 1.00 92.38 104 ALA A CA 1
ATOM 803 C C . ALA A 1 104 ? -7.908 3.706 0.361 1.00 92.38 104 ALA A C 1
ATOM 805 O O . ALA A 1 104 ? -8.521 4.001 1.388 1.00 92.38 104 ALA A O 1
ATOM 806 N N . ALA A 1 105 ? -7.499 4.636 -0.506 1.00 90.44 105 ALA A N 1
ATOM 807 C CA . ALA A 1 105 ? -7.689 6.073 -0.312 1.00 90.44 105 ALA A CA 1
ATOM 808 C C . ALA A 1 105 ? -9.161 6.507 -0.401 1.00 90.44 105 ALA A C 1
ATOM 810 O O . ALA A 1 105 ? -9.559 7.458 0.273 1.00 90.44 105 ALA A O 1
ATOM 811 N N . LYS A 1 106 ? -9.979 5.804 -1.194 1.00 91.88 106 LYS A N 1
ATOM 812 C CA . LYS A 1 106 ? -11.439 5.999 -1.275 1.00 91.88 106 LYS A CA 1
ATOM 813 C C . LYS A 1 106 ? -12.197 5.405 -0.084 1.00 91.88 106 LYS A C 1
ATOM 815 O O . LYS A 1 106 ? -13.393 5.644 0.048 1.00 91.88 106 LYS A O 1
ATOM 820 N N . GLY A 1 107 ? -11.522 4.645 0.780 1.00 89.06 107 GLY A N 1
ATOM 821 C CA . GLY A 1 107 ? -12.143 3.947 1.905 1.00 89.06 107 GLY A CA 1
ATOM 822 C C . GLY A 1 107 ? -12.814 2.625 1.518 1.00 89.06 107 GLY A C 1
ATOM 823 O O . GLY A 1 107 ? -13.482 2.015 2.353 1.00 89.06 107 GLY A O 1
ATOM 824 N N . GLU A 1 108 ? -12.613 2.135 0.291 1.00 93.62 108 GLU A N 1
ATOM 825 C CA . GLU A 1 108 ? -13.133 0.847 -0.180 1.00 93.62 108 GLU A CA 1
ATOM 826 C C . GLU A 1 108 ? -12.283 -0.317 0.354 1.00 93.62 108 GLU A C 1
ATOM 828 O O . GLU A 1 108 ? -11.641 -1.049 -0.398 1.00 93.62 108 GLU A O 1
ATOM 833 N N . ARG A 1 109 ? -12.258 -0.492 1.683 1.00 92.00 109 ARG A N 1
ATOM 834 C CA . ARG A 1 109 ? -11.327 -1.404 2.373 1.00 92.00 109 ARG A CA 1
ATOM 835 C C . ARG A 1 109 ? -11.364 -2.834 1.832 1.00 92.00 109 ARG A C 1
ATOM 837 O O . ARG A 1 109 ? -10.314 -3.413 1.597 1.00 92.00 109 ARG A O 1
ATOM 844 N N . ALA A 1 110 ? -12.552 -3.397 1.606 1.00 94.06 110 ALA A N 1
ATOM 845 C CA . ALA A 1 110 ? -12.687 -4.772 1.121 1.00 94.06 110 ALA A CA 1
ATOM 846 C C . ALA A 1 110 ? -12.127 -4.954 -0.301 1.00 94.06 110 ALA A C 1
ATOM 848 O O . ALA A 1 110 ? -11.450 -5.943 -0.574 1.00 94.06 110 ALA A O 1
ATOM 849 N N . ALA A 1 111 ? -12.375 -3.986 -1.188 1.00 93.88 111 ALA A N 1
ATOM 850 C CA . ALA A 1 111 ? -11.840 -4.004 -2.545 1.00 93.88 111 ALA A CA 1
ATOM 851 C C . ALA A 1 111 ? -10.320 -3.788 -2.540 1.00 93.88 111 ALA A C 1
ATOM 853 O O . ALA A 1 111 ? -9.598 -4.509 -3.2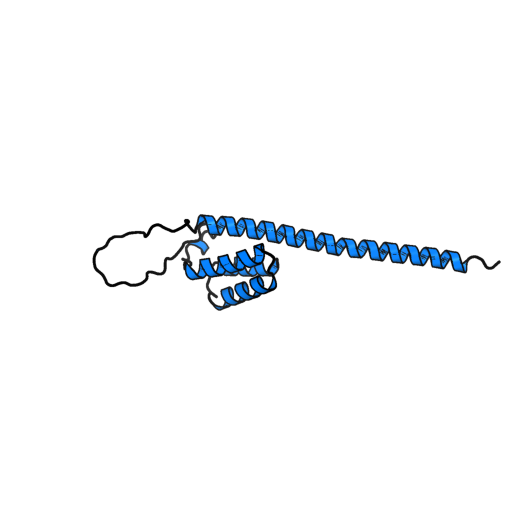19 1.00 93.88 111 ALA A O 1
ATOM 854 N N . ALA A 1 112 ? -9.829 -2.864 -1.708 1.00 93.88 112 ALA A N 1
ATOM 855 C CA . ALA A 1 112 ? -8.403 -2.609 -1.542 1.00 93.88 112 ALA A CA 1
ATOM 856 C C . ALA A 1 112 ? -7.648 -3.841 -1.024 1.00 93.88 112 ALA A C 1
ATOM 858 O O . ALA A 1 112 ? -6.593 -4.168 -1.554 1.00 93.88 112 ALA A O 1
ATOM 859 N N . ILE A 1 113 ? -8.195 -4.550 -0.028 1.00 95.81 113 ILE A N 1
ATOM 860 C CA . ILE A 1 113 ? -7.598 -5.789 0.491 1.00 95.81 113 ILE A CA 1
ATOM 861 C C . ILE A 1 113 ? -7.498 -6.834 -0.622 1.00 95.81 113 ILE A C 1
ATOM 863 O O . ILE A 1 113 ? -6.415 -7.364 -0.853 1.00 95.81 113 ILE A O 1
ATOM 867 N N . LYS A 1 114 ? -8.594 -7.071 -1.353 1.00 96.88 114 LYS A N 1
ATOM 868 C CA . LYS A 1 114 ? -8.628 -8.039 -2.455 1.00 96.88 114 LYS A CA 1
ATOM 869 C C . LYS A 1 114 ? -7.592 -7.715 -3.535 1.00 96.88 114 LYS A C 1
ATOM 871 O O . LYS A 1 114 ? -6.845 -8.594 -3.946 1.00 96.88 114 LYS A O 1
ATOM 876 N N . GLU A 1 115 ? -7.522 -6.458 -3.971 1.00 94.44 115 GLU A N 1
ATOM 877 C CA . GLU A 1 115 ? -6.563 -6.034 -4.999 1.00 94.44 115 GLU A CA 1
ATOM 878 C C . GLU A 1 115 ? -5.111 -6.100 -4.507 1.00 94.44 115 GLU A C 1
ATOM 880 O O . GLU A 1 115 ? -4.230 -6.484 -5.272 1.00 94.44 115 GLU A O 1
ATOM 885 N N . LEU A 1 116 ? -4.844 -5.794 -3.231 1.00 94.88 116 LEU A N 1
ATOM 886 C CA . LEU A 1 116 ? -3.508 -5.939 -2.640 1.00 94.88 116 LEU A CA 1
ATOM 887 C C . LEU A 1 116 ? -3.087 -7.410 -2.533 1.00 94.88 116 LEU A C 1
ATOM 889 O O . LEU A 1 116 ? -1.941 -7.738 -2.831 1.00 94.88 116 LEU A O 1
ATOM 893 N N . GLU A 1 117 ? -3.991 -8.305 -2.142 1.00 95.31 117 GLU A N 1
ATOM 894 C CA . GLU A 1 117 ? -3.724 -9.748 -2.103 1.00 95.31 117 GLU A CA 1
ATOM 895 C C . GLU A 1 117 ? -3.466 -10.311 -3.504 1.00 95.31 117 GLU A C 1
ATOM 897 O O . GLU A 1 117 ? -2.497 -11.042 -3.714 1.00 95.31 117 GLU A O 1
ATOM 902 N N . GLU A 1 118 ? -4.283 -9.923 -4.484 1.00 95.38 118 GLU A N 1
ATOM 903 C CA . GLU A 1 118 ? -4.091 -10.304 -5.883 1.00 95.38 118 GLU A CA 1
ATOM 904 C C . GLU A 1 118 ? -2.792 -9.748 -6.462 1.00 95.38 118 GLU A C 1
ATOM 906 O O . GLU A 1 118 ? -2.118 -10.447 -7.216 1.00 95.38 118 GLU A O 1
ATOM 911 N N . PHE A 1 119 ? -2.428 -8.513 -6.114 1.00 94.69 119 PHE A N 1
ATOM 912 C CA . PHE A 1 119 ? -1.152 -7.916 -6.485 1.00 94.69 119 PHE A CA 1
ATOM 913 C C . PHE A 1 119 ? 0.016 -8.754 -5.959 1.00 94.69 119 PHE A C 1
ATOM 915 O O . PHE A 1 119 ? 0.883 -9.139 -6.738 1.00 94.69 119 PHE A O 1
ATOM 922 N N . MET A 1 120 ? 0.002 -9.109 -4.671 1.00 94.38 120 MET A N 1
ATOM 923 C CA . MET A 1 120 ? 1.060 -9.933 -4.077 1.00 94.38 120 MET A CA 1
ATOM 924 C C . MET A 1 120 ? 1.112 -11.348 -4.668 1.00 94.38 120 MET A C 1
ATOM 926 O O . MET A 1 120 ? 2.188 -11.931 -4.760 1.00 94.38 120 MET A O 1
ATOM 930 N N . ALA A 1 121 ? -0.028 -11.903 -5.087 1.00 95.00 121 ALA A N 1
ATOM 931 C CA . ALA A 1 121 ? -0.080 -13.200 -5.757 1.00 95.00 121 ALA A CA 1
ATOM 932 C C . ALA A 1 121 ? 0.427 -13.143 -7.210 1.00 95.00 121 ALA A C 1
ATOM 934 O O . ALA A 1 121 ? 1.035 -14.101 -7.684 1.00 95.00 121 ALA A O 1
ATOM 935 N N . GLN A 1 122 ? 0.165 -12.043 -7.923 1.00 92.50 122 GLN A N 1
ATOM 936 C CA . GLN A 1 122 ? 0.566 -11.852 -9.323 1.00 92.50 122 GLN A CA 1
ATOM 937 C C . GLN A 1 122 ? 2.028 -11.419 -9.461 1.00 92.50 122 GLN A C 1
ATOM 939 O O . GLN A 1 122 ? 2.675 -11.788 -10.437 1.00 92.50 122 GLN A O 1
ATOM 944 N N . PHE A 1 123 ? 2.549 -10.680 -8.481 1.00 91.31 123 PHE A N 1
ATOM 945 C CA . PHE A 1 123 ? 3.901 -10.126 -8.489 1.00 91.31 123 PHE A CA 1
ATOM 946 C C . PHE A 1 123 ? 4.652 -10.454 -7.186 1.00 91.31 123 PHE A C 1
ATOM 948 O O . PHE A 1 123 ? 5.022 -9.540 -6.451 1.00 91.31 123 PHE A O 1
ATOM 955 N N . PRO A 1 124 ? 4.881 -11.742 -6.865 1.00 91.06 124 PRO A N 1
ATOM 956 C CA . PRO A 1 124 ? 5.455 -12.157 -5.580 1.00 91.06 124 PRO A CA 1
ATOM 957 C C . PRO A 1 124 ? 6.888 -11.658 -5.350 1.00 91.06 124 PRO A C 1
ATOM 959 O O . PRO A 1 124 ? 7.280 -11.457 -4.204 1.00 91.06 124 PRO A O 1
ATOM 962 N N . ASP A 1 125 ? 7.640 -11.421 -6.425 1.00 87.12 125 ASP A N 1
ATOM 963 C CA . ASP A 1 125 ? 9.020 -10.924 -6.387 1.00 87.12 125 ASP A CA 1
ATOM 964 C C . ASP A 1 125 ? 9.097 -9.391 -6.514 1.00 87.12 125 ASP A C 1
ATOM 966 O O . ASP A 1 125 ? 10.162 -8.829 -6.746 1.00 87.12 125 ASP A O 1
ATOM 970 N N . SER A 1 126 ? 7.962 -8.694 -6.398 1.00 86.25 126 SER A N 1
ATOM 971 C CA . SER A 1 126 ? 7.919 -7.243 -6.553 1.00 86.25 126 SER A CA 1
ATOM 972 C C . SER A 1 126 ? 8.617 -6.509 -5.396 1.00 86.25 126 SER A C 1
ATOM 974 O O . SER A 1 126 ? 8.317 -6.765 -4.221 1.00 86.25 126 SER A O 1
ATOM 976 N N . PRO A 1 127 ? 9.420 -5.465 -5.675 1.00 87.25 127 PRO A N 1
ATOM 977 C CA . PRO A 1 127 ? 9.955 -4.582 -4.635 1.00 87.25 127 PRO A CA 1
ATOM 978 C C . PRO A 1 127 ? 8.864 -3.743 -3.929 1.00 87.25 127 PRO A C 1
ATOM 980 O O . PRO A 1 127 ? 9.131 -3.074 -2.918 1.00 87.25 127 PRO A O 1
ATOM 983 N N . LEU A 1 128 ? 7.619 -3.767 -4.426 1.00 89.38 128 LEU A N 1
ATOM 984 C CA . LEU A 1 128 ? 6.442 -3.128 -3.825 1.00 89.38 128 LEU A CA 1
ATOM 985 C C . LEU A 1 128 ? 5.712 -4.033 -2.818 1.00 89.38 128 LEU A C 1
ATOM 987 O O . LEU A 1 128 ? 4.859 -3.533 -2.079 1.00 89.38 128 LEU A O 1
ATOM 991 N N . ILE A 1 129 ? 6.057 -5.325 -2.709 1.00 91.81 129 ILE A N 1
ATOM 992 C CA . ILE A 1 129 ? 5.457 -6.245 -1.722 1.00 91.81 129 ILE A CA 1
ATOM 993 C C . ILE A 1 129 ? 5.485 -5.677 -0.292 1.00 91.81 129 ILE A C 1
ATOM 995 O O . ILE A 1 129 ? 4.439 -5.697 0.367 1.00 91.81 129 ILE A O 1
ATOM 999 N N . PRO A 1 130 ? 6.599 -5.104 0.210 1.00 91.31 130 PRO A N 1
ATOM 1000 C CA . PRO A 1 130 ? 6.617 -4.529 1.554 1.00 91.31 130 PRO A CA 1
ATOM 1001 C C . PRO A 1 130 ? 5.619 -3.376 1.728 1.00 91.31 130 PRO A C 1
ATOM 1003 O O . PRO A 1 130 ? 5.024 -3.221 2.796 1.00 91.31 130 PRO A O 1
ATOM 1006 N N . ASP A 1 131 ? 5.392 -2.580 0.678 1.00 91.19 131 ASP A N 1
ATOM 1007 C CA . ASP A 1 131 ? 4.449 -1.460 0.720 1.00 91.19 131 ASP A CA 1
ATOM 1008 C C . ASP A 1 131 ? 2.996 -1.960 0.663 1.00 91.19 131 ASP A C 1
ATOM 1010 O O . ASP A 1 131 ? 2.125 -1.414 1.351 1.00 91.19 131 ASP A O 1
ATOM 1014 N N . ALA A 1 132 ? 2.737 -3.037 -0.088 1.00 93.50 132 ALA A N 1
ATOM 1015 C CA . ALA A 1 132 ? 1.442 -3.716 -0.121 1.00 93.50 132 ALA A CA 1
ATOM 1016 C C . ALA A 1 132 ? 1.081 -4.301 1.254 1.00 93.50 132 ALA A C 1
ATOM 1018 O O . ALA A 1 132 ? 0.006 -4.020 1.790 1.00 93.50 132 ALA A O 1
ATOM 1019 N N . GLN A 1 133 ? 2.013 -5.022 1.884 1.00 94.19 133 GLN A N 1
ATOM 1020 C CA . GLN A 1 133 ? 1.839 -5.568 3.234 1.00 94.19 133 GLN A CA 1
ATOM 1021 C C . GLN A 1 133 ? 1.631 -4.467 4.275 1.00 94.19 133 GLN A C 1
ATOM 1023 O O . GLN A 1 133 ? 0.758 -4.572 5.143 1.00 94.19 133 GLN A O 1
ATOM 1028 N N . LYS A 1 134 ? 2.403 -3.378 4.182 1.00 93.12 134 LYS A N 1
ATOM 1029 C CA . LYS A 1 134 ? 2.238 -2.241 5.087 1.00 93.12 134 LYS A CA 1
ATOM 1030 C C . LYS A 1 134 ? 0.853 -1.619 4.942 1.00 93.12 134 LYS A C 1
ATOM 1032 O O . LYS A 1 134 ? 0.220 -1.324 5.956 1.00 93.12 134 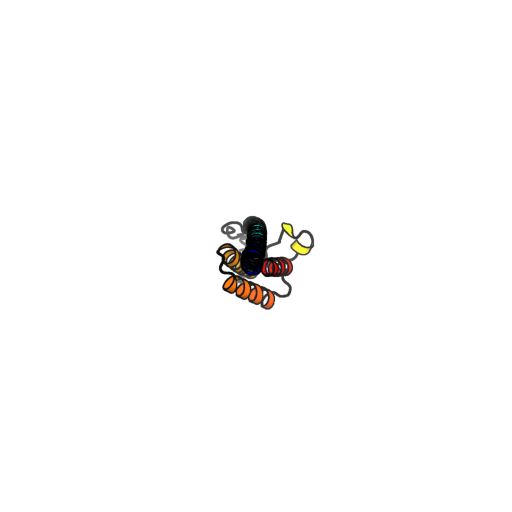LYS A O 1
ATOM 1037 N N . THR A 1 135 ? 0.367 -1.474 3.714 1.00 93.06 135 THR A N 1
ATOM 1038 C CA . THR A 1 135 ? -0.973 -0.945 3.438 1.00 93.06 135 THR A CA 1
ATOM 1039 C C . THR A 1 135 ? -2.061 -1.860 4.003 1.00 93.06 135 THR A C 1
ATOM 1041 O O . THR A 1 135 ? -2.933 -1.369 4.717 1.00 93.06 135 THR A O 1
ATOM 1044 N N . LEU A 1 136 ? -1.959 -3.180 3.809 1.00 93.62 136 LEU A N 1
ATOM 1045 C CA . LEU A 1 136 ? -2.872 -4.158 4.418 1.00 93.62 136 LEU A CA 1
ATOM 1046 C C . LEU A 1 136 ? -2.903 -4.067 5.947 1.00 93.62 136 LEU A C 1
ATOM 1048 O O . LEU A 1 136 ? -3.973 -4.128 6.540 1.00 93.62 136 LEU A O 1
ATOM 1052 N N . SER A 1 137 ? -1.753 -3.860 6.596 1.00 93.19 137 SER A N 1
ATOM 1053 C CA . SER A 1 137 ? -1.698 -3.736 8.061 1.00 93.19 137 SER A CA 1
ATOM 1054 C C . SER A 1 137 ? -2.410 -2.488 8.610 1.00 93.19 137 SER A C 1
ATOM 1056 O O . SER A 1 137 ? -2.774 -2.443 9.787 1.00 93.19 137 SER A O 1
ATOM 1058 N N . LEU A 1 138 ? -2.580 -1.459 7.773 1.00 90.31 138 LEU A N 1
ATOM 1059 C CA . LEU A 1 138 ? -3.201 -0.182 8.131 1.00 90.31 138 LEU A CA 1
ATOM 1060 C C . LEU A 1 138 ? -4.685 -0.105 7.734 1.00 90.31 138 LEU A C 1
ATOM 1062 O O . LEU A 1 138 ? -5.393 0.774 8.236 1.00 90.31 138 LEU A O 1
ATOM 1066 N N . LEU A 1 139 ? -5.160 -1.009 6.872 1.00 87.75 139 LEU A N 1
ATOM 1067 C CA . LEU A 1 139 ? -6.579 -1.214 6.556 1.00 87.75 139 LEU A CA 1
ATOM 1068 C C . LEU A 1 139 ? -7.288 -1.965 7.690 1.00 87.75 139 LEU A C 1
ATOM 1070 O O . LEU A 1 139 ? -8.461 -1.624 7.960 1.00 87.75 139 LEU A O 1
#

Sequence (139 aa):
MRVKGRAQKAVTWTLVAAITLVWGLALAVAQEQKESALSAWLKDLQRKIKQIMPRKSPPMETAVAGIRGAEVEQKVVLYWKGKEGEEPVTEAELAKFEGAIDLAAKGERAAAIKELEEFMAQFPDSPLIPDAQKTLSLL

Foldseek 3Di:
DPDPVPVVVVVVVVVVVVVVVVVVVVVVVVVVVLVVVLLVLLVVVVVQLPVFPDPDPPPPPPPPPDDDDDPPQDWTFRVVLPPLSNHTDGPVLSVLLVVLSVCVNVVVLVSSLVSLVVSCVVCVVDPCVVVSVVSNVSD